Protein AF-A0A1Y1ZP81-F1 (afdb_monomer_lite)

pLDDT: mean 81.14, std 14.6, range [33.56, 95.88]

Secondary structure (DSSP, 8-state):
--HHHHHHHSPPGGGTTT-HHHHHHHHHHHHHHTTTTSHHHHHHHHHHH-TTHHHHHHHHHGGGS-HHHHTT--HHHHHHHHTTBHHHHHHHHTTT-SSHHHHHHHHHHHHHHHHHHT---B-------

Foldseek 3Di:
DPQVVLVVQQDDVVVCPPCVVVSVVSRVVSCVVQVCVPLVNVLVNCVPVPLPVLLVCLVPPLVVPDPVNNVVQALVSNLSSCVQQPQLSVQLVVVVDPGDVVSVVSSVVRVVVCVVVVHGPGDPDPPPD

Sequence (129 aa):
MDIYKLLRSLPSLKNYGKDVDLWIYDFEEVTDLWDIQNPKRRLVFMKECVNYALKEVLKKNLKNIDEEMRKLITVEDYINSIKPRIYPCLRVLEQECENIEEAIKIAEKASRIEEKLKFKIDFIIINKL

Radius of gyration: 18.28 Å; chains: 1; bounding box: 43×36×51 Å

Organism: NCBI:txid1754190

Structure (mmCIF, N/CA/C/O backbone):
data_AF-A0A1Y1ZP81-F1
#
_entry.id   AF-A0A1Y1ZP81-F1
#
loop_
_atom_site.group_PDB
_atom_site.id
_atom_site.type_symbol
_atom_site.label_atom_id
_atom_site.label_alt_id
_atom_site.label_comp_id
_atom_site.label_asym_id
_atom_site.label_entity_id
_atom_site.label_seq_id
_atom_site.pdbx_PDB_ins_code
_atom_site.Cartn_x
_atom_site.Cartn_y
_atom_site.Cartn_z
_atom_site.occupancy
_atom_site.B_iso_or_equiv
_atom_site.auth_seq_id
_atom_site.auth_comp_id
_atom_site.auth_asym_id
_atom_site.auth_atom_id
_atom_site.pdbx_PDB_model_num
ATOM 1 N N . MET A 1 1 ? -4.828 -4.062 -16.695 1.00 83.62 1 MET A N 1
ATOM 2 C CA . MET A 1 1 ? -3.390 -4.072 -17.038 1.00 83.62 1 MET A CA 1
ATOM 3 C C . MET A 1 1 ? -2.841 -5.428 -16.638 1.00 83.62 1 MET A C 1
ATOM 5 O O . MET A 1 1 ? -3.162 -5.871 -15.545 1.00 83.62 1 MET A O 1
ATOM 9 N N . ASP A 1 2 ? -2.095 -6.101 -17.511 1.00 87.19 2 ASP A N 1
ATOM 10 C CA . ASP A 1 2 ? -1.455 -7.382 -17.185 1.00 87.19 2 ASP A CA 1
ATOM 11 C C . ASP A 1 2 ? -0.126 -7.108 -16.471 1.00 87.19 2 ASP A C 1
ATOM 13 O O . ASP A 1 2 ? 0.867 -6.741 -17.104 1.00 87.19 2 ASP A O 1
ATOM 17 N N . ILE A 1 3 ? -0.129 -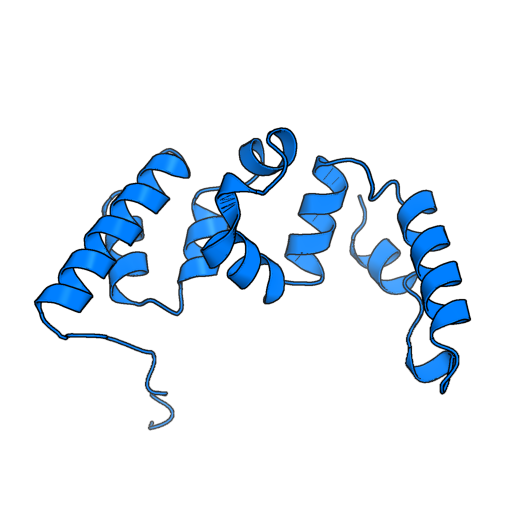7.233 -15.141 1.00 83.38 3 ILE A N 1
ATOM 18 C CA . ILE A 1 3 ? 1.025 -6.871 -14.315 1.00 83.38 3 ILE A CA 1
ATOM 19 C C . ILE A 1 3 ? 2.239 -7.764 -14.587 1.00 83.38 3 ILE A C 1
ATOM 21 O O . ILE A 1 3 ? 3.366 -7.280 -14.593 1.00 83.38 3 ILE A O 1
ATOM 25 N N . TYR A 1 4 ? 2.038 -9.048 -14.883 1.00 84.31 4 TYR A N 1
ATOM 26 C CA . TYR A 1 4 ? 3.143 -9.978 -15.115 1.00 84.31 4 TYR A CA 1
ATOM 27 C C . TYR A 1 4 ? 3.837 -9.738 -16.452 1.00 84.31 4 TYR A C 1
ATOM 29 O O . TYR A 1 4 ? 5.013 -10.077 -16.597 1.00 84.31 4 TYR A O 1
ATOM 37 N N . LYS A 1 5 ? 3.123 -9.196 -17.443 1.00 90.75 5 LYS A N 1
ATOM 38 C CA . LYS A 1 5 ? 3.740 -8.735 -18.693 1.00 90.75 5 LYS A CA 1
ATOM 39 C C . LYS A 1 5 ? 4.524 -7.445 -18.478 1.00 90.75 5 LYS A C 1
ATOM 41 O O . LYS A 1 5 ? 5.678 -7.394 -18.887 1.00 90.75 5 LYS A O 1
ATOM 46 N N . LEU A 1 6 ? 3.950 -6.474 -17.767 1.00 89.44 6 LEU A N 1
ATOM 47 C CA . LEU A 1 6 ? 4.638 -5.231 -17.408 1.00 89.44 6 LEU A CA 1
ATOM 48 C C . LEU A 1 6 ? 5.924 -5.498 -16.612 1.00 89.44 6 LEU A C 1
ATOM 50 O O . LEU A 1 6 ? 6.996 -5.036 -16.992 1.00 89.44 6 LEU A O 1
ATOM 54 N N . LEU A 1 7 ? 5.847 -6.313 -15.559 1.00 85.50 7 LEU A N 1
ATOM 55 C CA . LEU A 1 7 ? 6.999 -6.694 -14.737 1.00 85.50 7 LEU A CA 1
ATOM 56 C C . LEU A 1 7 ? 8.116 -7.354 -15.550 1.00 85.50 7 LEU A C 1
ATOM 58 O O . LEU A 1 7 ? 9.290 -7.132 -15.274 1.00 85.50 7 LEU A O 1
ATOM 62 N N . ARG A 1 8 ? 7.757 -8.151 -16.562 1.00 89.06 8 ARG A N 1
ATOM 63 C CA . ARG A 1 8 ? 8.721 -8.785 -17.471 1.00 89.06 8 ARG A CA 1
ATOM 64 C C . ARG A 1 8 ? 9.322 -7.824 -18.491 1.00 89.06 8 ARG A C 1
ATOM 66 O O . ARG A 1 8 ? 10.405 -8.112 -18.985 1.00 89.06 8 ARG A O 1
ATOM 73 N N . SER A 1 9 ? 8.642 -6.722 -18.802 1.00 91.19 9 SER A N 1
ATOM 74 C CA . SER A 1 9 ? 9.184 -5.670 -19.665 1.00 91.19 9 SER A CA 1
ATOM 7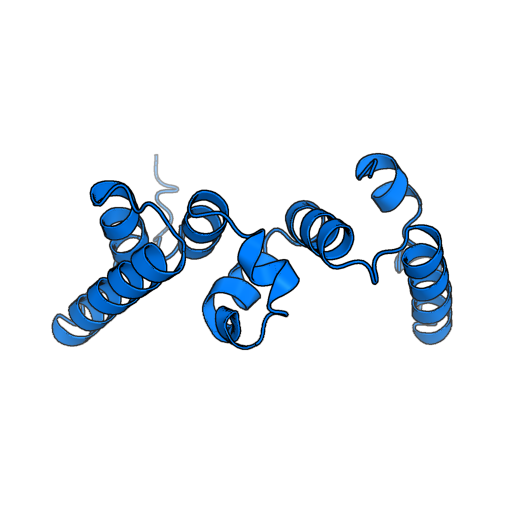5 C C . SER A 1 9 ? 10.075 -4.668 -18.934 1.00 91.19 9 SER A C 1
ATOM 77 O O . SER A 1 9 ? 10.778 -3.925 -19.603 1.00 91.19 9 SER A O 1
ATOM 79 N N . LEU A 1 10 ? 10.073 -4.633 -17.594 1.00 90.62 10 LEU A N 1
ATOM 80 C CA . LEU A 1 10 ? 10.921 -3.700 -16.848 1.00 90.62 10 LEU A CA 1
ATOM 81 C C . LEU A 1 10 ? 12.416 -3.999 -17.069 1.00 90.62 10 LEU A C 1
ATOM 83 O O . LEU A 1 10 ? 12.830 -5.161 -16.958 1.00 90.62 10 LEU A O 1
ATOM 87 N N . PRO A 1 11 ? 13.251 -2.969 -17.294 1.00 91.94 11 PRO A N 1
ATOM 88 C CA . PRO A 1 11 ? 14.686 -3.155 -17.433 1.00 91.94 11 PRO A CA 1
ATOM 89 C C . PRO A 1 11 ? 15.304 -3.615 -16.109 1.00 91.94 11 PRO A C 1
ATOM 91 O O . PRO A 1 11 ? 15.039 -3.074 -15.032 1.00 91.94 11 PRO A O 1
ATOM 94 N N . SER A 1 12 ? 16.173 -4.624 -16.168 1.00 88.31 12 SER A N 1
ATOM 95 C CA . SER A 1 12 ? 16.881 -5.120 -14.986 1.00 88.31 12 SER A CA 1
ATOM 96 C C . SER A 1 12 ? 18.200 -4.379 -14.809 1.00 88.31 12 SER A C 1
ATOM 98 O O . SER A 1 12 ? 19.072 -4.512 -15.661 1.00 88.31 12 SER A O 1
ATOM 100 N N . LEU A 1 13 ? 18.389 -3.682 -13.681 1.00 84.69 13 LEU A N 1
ATOM 101 C CA . LEU A 1 13 ? 19.588 -2.869 -13.406 1.00 84.69 13 LEU A CA 1
ATOM 102 C C . LEU A 1 13 ? 20.910 -3.636 -13.603 1.00 84.69 13 LEU A C 1
ATOM 104 O O . LEU A 1 13 ? 21.899 -3.078 -14.067 1.00 84.69 13 LEU A O 1
ATOM 108 N N . LYS A 1 14 ? 20.920 -4.950 -13.334 1.00 88.94 14 LYS A N 1
ATOM 109 C CA . LYS A 1 14 ? 22.091 -5.821 -13.542 1.00 88.94 14 LYS A CA 1
ATOM 110 C C . LYS A 1 14 ? 22.611 -5.824 -14.989 1.00 88.94 14 LYS A C 1
ATOM 112 O O . LYS A 1 14 ? 23.782 -6.115 -15.198 1.00 88.94 14 LYS A O 1
ATOM 117 N N . ASN A 1 15 ? 21.753 -5.522 -15.965 1.00 90.81 15 ASN A N 1
ATOM 118 C CA . ASN A 1 15 ? 22.097 -5.508 -17.387 1.00 90.81 15 ASN A CA 1
ATOM 119 C C . ASN A 1 15 ? 22.793 -4.203 -17.814 1.00 90.81 15 ASN A C 1
ATOM 121 O O . ASN A 1 15 ? 23.345 -4.154 -18.906 1.00 90.81 15 ASN A O 1
ATOM 125 N N . TYR A 1 16 ? 22.785 -3.174 -16.961 1.00 90.06 16 TYR A N 1
ATOM 126 C CA . TYR A 1 16 ? 23.272 -1.824 -17.274 1.00 90.06 16 TYR A CA 1
ATOM 127 C C . TYR A 1 16 ? 24.583 -1.489 -16.540 1.00 90.06 16 TYR A C 1
ATOM 129 O O . TYR A 1 16 ? 25.207 -0.458 -16.778 1.00 90.06 16 TYR A O 1
ATOM 137 N N . GLY A 1 17 ? 25.057 -2.369 -15.649 1.00 88.00 17 GLY A N 1
ATOM 138 C CA . GLY A 1 17 ? 26.305 -2.168 -14.913 1.00 88.00 17 GLY A CA 1
ATOM 139 C C . GLY A 1 17 ? 26.252 -0.931 -14.010 1.00 88.00 17 GLY A C 1
ATOM 140 O O . GLY A 1 17 ? 25.597 -0.957 -12.972 1.00 88.00 17 GLY A O 1
ATOM 141 N N . LYS A 1 18 ? 26.982 0.129 -14.383 1.00 87.56 18 LYS A N 1
ATOM 142 C CA . LYS A 1 18 ? 26.983 1.430 -13.682 1.00 87.56 18 LYS A CA 1
ATOM 143 C C . LYS A 1 18 ? 26.217 2.524 -14.433 1.00 87.56 18 LYS A C 1
ATOM 145 O O . LYS A 1 18 ? 26.168 3.648 -13.941 1.00 87.56 18 LYS A O 1
ATOM 150 N N . ASP A 1 19 ? 25.667 2.217 -15.604 1.00 93.75 19 ASP A N 1
ATOM 151 C CA . ASP A 1 19 ? 24.954 3.181 -16.434 1.00 93.75 19 ASP A CA 1
ATOM 152 C C . ASP A 1 19 ? 23.508 3.331 -15.948 1.00 93.75 19 ASP A C 1
ATOM 154 O O . ASP A 1 19 ? 22.576 2.675 -16.415 1.00 93.75 19 ASP A O 1
ATOM 158 N N . VAL A 1 20 ? 23.351 4.140 -14.903 1.00 92.44 20 VAL A N 1
ATOM 159 C CA . VAL A 1 20 ? 22.048 4.400 -14.285 1.00 92.44 20 VAL A CA 1
ATOM 160 C C . VAL A 1 20 ? 21.184 5.274 -15.189 1.00 92.44 20 VAL A C 1
ATOM 162 O O . VAL A 1 20 ? 19.974 5.082 -15.211 1.00 92.44 20 VAL A O 1
ATOM 165 N N . ASP A 1 21 ? 21.785 6.182 -15.956 1.00 94.94 21 ASP A N 1
ATOM 166 C CA . ASP A 1 21 ? 21.052 7.106 -16.823 1.00 94.94 21 ASP A CA 1
ATOM 167 C C . ASP A 1 21 ? 20.357 6.353 -17.963 1.00 94.94 21 ASP A C 1
ATOM 169 O O . ASP A 1 21 ? 19.168 6.560 -18.203 1.00 94.94 21 ASP A O 1
ATOM 173 N N . LEU A 1 22 ? 21.051 5.401 -18.598 1.00 94.31 22 LEU A N 1
ATOM 174 C CA . LEU A 1 22 ? 20.442 4.542 -19.614 1.00 94.31 22 LEU A CA 1
ATOM 175 C C . LEU A 1 22 ? 19.358 3.629 -19.023 1.00 94.31 22 LEU A C 1
ATOM 177 O O . LEU A 1 22 ? 18.322 3.409 -19.647 1.00 94.31 22 LEU A O 1
ATOM 181 N N . TRP A 1 23 ? 19.561 3.126 -17.801 1.00 95.50 23 TRP A N 1
ATOM 182 C CA . TR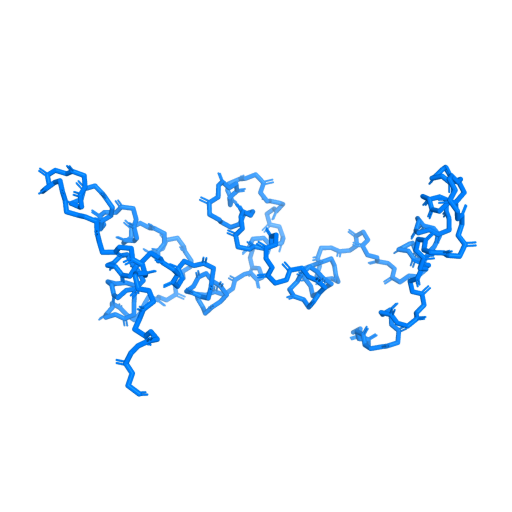P A 1 23 ? 18.525 2.350 -17.116 1.00 95.50 23 TRP A CA 1
ATOM 183 C C . TRP A 1 23 ? 17.275 3.192 -16.822 1.00 95.50 23 TRP A C 1
ATOM 185 O O . TRP A 1 23 ? 16.163 2.689 -16.979 1.00 95.50 23 TRP A O 1
ATOM 195 N N . ILE A 1 24 ? 17.443 4.455 -16.406 1.00 93.62 24 ILE A N 1
ATOM 196 C CA . ILE A 1 24 ? 16.331 5.389 -16.174 1.00 93.62 24 ILE A CA 1
ATOM 197 C C . ILE A 1 24 ? 15.578 5.632 -17.481 1.00 93.62 24 ILE A C 1
ATOM 199 O O . ILE A 1 24 ? 14.358 5.504 -17.485 1.00 93.62 24 ILE A O 1
ATOM 203 N N . TYR A 1 25 ? 16.289 5.907 -18.577 1.00 95.69 25 TYR A N 1
ATOM 204 C CA . TYR A 1 25 ? 15.680 6.128 -19.889 1.00 95.69 25 TYR A CA 1
ATOM 205 C C . TYR A 1 25 ? 14.807 4.937 -20.327 1.00 95.69 25 TYR A C 1
ATOM 207 O O . TYR A 1 25 ? 13.617 5.102 -20.593 1.00 95.69 25 TYR A O 1
ATOM 215 N N . ASP A 1 26 ? 15.352 3.716 -20.304 1.00 94.81 26 ASP A N 1
ATOM 216 C CA . ASP A 1 26 ? 14.602 2.509 -20.681 1.00 94.81 26 ASP A CA 1
ATOM 217 C C . ASP A 1 26 ? 13.433 2.229 -19.719 1.00 94.81 26 ASP A C 1
ATOM 219 O O . ASP A 1 26 ? 12.388 1.701 -20.109 1.00 94.81 26 ASP A O 1
ATOM 223 N N . PHE A 1 27 ? 13.593 2.562 -18.434 1.00 93.25 27 PHE A N 1
ATOM 224 C CA . PHE A 1 27 ? 12.522 2.426 -17.453 1.00 93.25 27 PHE A CA 1
ATOM 225 C C . PHE A 1 27 ? 11.375 3.390 -17.767 1.00 93.25 27 PHE A C 1
ATOM 227 O O . PHE A 1 27 ? 10.217 2.967 -17.762 1.00 93.25 27 PHE A O 1
ATOM 234 N N . GLU A 1 28 ? 11.692 4.649 -18.073 1.00 93.88 28 GLU A N 1
ATOM 235 C CA . GLU A 1 28 ? 10.721 5.671 -18.463 1.00 93.88 28 GLU A CA 1
ATOM 236 C C . GLU A 1 28 ? 9.952 5.249 -19.720 1.00 93.88 28 GLU A C 1
ATOM 238 O O . GLU A 1 28 ? 8.718 5.229 -19.684 1.00 93.88 28 GLU A O 1
ATOM 243 N N . GLU A 1 29 ? 10.641 4.769 -20.763 1.00 95.88 29 GLU A N 1
ATOM 244 C CA . GLU A 1 29 ? 9.994 4.268 -21.985 1.00 95.88 29 GLU A CA 1
ATOM 245 C C . GLU A 1 29 ? 8.989 3.141 -21.697 1.00 95.88 29 GLU A C 1
ATOM 247 O O . GLU A 1 29 ? 7.863 3.147 -22.208 1.00 95.88 29 GLU A O 1
ATOM 252 N N . VAL A 1 30 ? 9.351 2.176 -20.842 1.00 93.75 30 VAL A N 1
ATOM 253 C CA . VAL A 1 30 ? 8.431 1.101 -20.442 1.00 93.75 30 VAL A CA 1
ATOM 254 C C . VAL A 1 30 ? 7.253 1.674 -19.653 1.00 93.75 30 VAL A C 1
ATOM 256 O O . VAL A 1 30 ? 6.106 1.299 -19.902 1.00 93.75 30 VAL A O 1
ATOM 259 N N . THR A 1 31 ? 7.483 2.593 -18.713 1.00 91.50 31 THR A N 1
ATOM 260 C CA . THR A 1 31 ? 6.380 3.183 -17.939 1.00 91.50 31 THR A CA 1
ATOM 261 C C . THR A 1 31 ? 5.405 3.983 -18.799 1.00 91.50 31 THR A C 1
ATOM 263 O O . THR A 1 31 ? 4.196 3.917 -18.554 1.00 91.50 31 THR A O 1
ATOM 266 N N . ASP A 1 32 ? 5.888 4.661 -19.834 1.00 94.06 32 ASP A N 1
ATOM 267 C CA . ASP A 1 32 ? 5.050 5.400 -20.775 1.00 94.06 32 ASP A CA 1
ATOM 268 C C . ASP A 1 32 ? 4.267 4.454 -21.688 1.00 94.06 32 ASP A C 1
ATOM 270 O O . ASP A 1 32 ? 3.052 4.601 -21.834 1.00 94.06 32 ASP A O 1
ATOM 274 N N . LEU A 1 33 ? 4.914 3.408 -22.215 1.00 95.00 33 LEU A N 1
ATOM 275 C CA . LEU A 1 33 ? 4.265 2.391 -23.050 1.00 95.00 33 LEU A CA 1
ATOM 276 C C . LEU A 1 33 ? 3.099 1.696 -22.331 1.00 95.00 33 LEU A C 1
ATOM 278 O O . LEU A 1 33 ? 2.074 1.373 -22.938 1.00 95.00 33 LEU A O 1
ATOM 282 N N . TRP A 1 34 ? 3.234 1.475 -21.0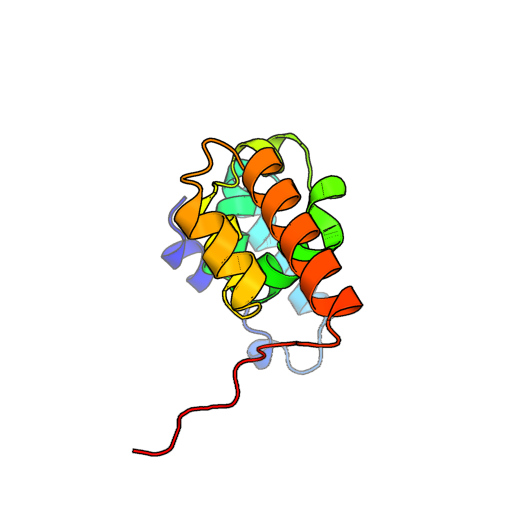24 1.00 93.19 34 TRP A N 1
ATOM 283 C CA . TRP A 1 34 ? 2.182 0.873 -20.207 1.00 93.19 34 TRP A CA 1
ATOM 284 C C . TRP A 1 34 ? 1.179 1.884 -19.632 1.00 93.19 34 TRP A C 1
ATOM 286 O O . TRP A 1 34 ? 0.202 1.469 -18.989 1.00 93.19 34 TRP A O 1
ATOM 296 N N . ASP A 1 35 ? 1.354 3.180 -19.913 1.00 93.25 35 ASP A N 1
ATOM 297 C CA . ASP A 1 35 ? 0.534 4.285 -19.406 1.00 93.25 35 ASP A CA 1
ATOM 298 C C . ASP A 1 35 ? 0.478 4.277 -17.865 1.00 93.25 35 ASP A C 1
ATOM 300 O O . ASP A 1 35 ? -0.573 4.342 -17.227 1.00 93.25 35 ASP A O 1
ATOM 304 N N . ILE A 1 36 ? 1.645 4.139 -17.230 1.00 90.75 36 ILE A N 1
ATOM 305 C CA . ILE A 1 36 ? 1.782 4.143 -15.764 1.00 90.75 36 ILE A CA 1
ATOM 306 C C . ILE A 1 36 ? 1.539 5.538 -15.182 1.00 90.75 36 ILE A C 1
ATOM 308 O O . ILE A 1 36 ? 1.289 5.680 -13.983 1.00 90.75 36 ILE A O 1
ATOM 312 N N . GLN A 1 37 ? 1.527 6.581 -16.014 1.00 86.81 37 GLN A N 1
ATOM 313 C CA . GLN A 1 37 ? 1.096 7.907 -15.586 1.00 86.81 37 GLN A CA 1
ATOM 314 C C . GLN A 1 37 ? -0.403 7.955 -15.241 1.00 86.81 37 GLN A C 1
ATOM 316 O O . GLN A 1 37 ? -0.813 8.771 -14.415 1.00 86.81 37 GLN A O 1
ATOM 321 N N . ASN A 1 38 ? -1.215 7.034 -15.772 1.00 89.38 38 ASN A N 1
ATOM 322 C CA . ASN A 1 38 ? -2.610 6.883 -15.377 1.00 89.38 38 ASN A CA 1
ATOM 323 C C . ASN A 1 38 ? -2.746 6.486 -13.887 1.00 89.38 38 ASN A C 1
ATOM 325 O O . ASN A 1 38 ? -2.245 5.426 -13.499 1.00 89.38 38 ASN A O 1
ATOM 329 N N . PRO A 1 39 ? -3.507 7.234 -13.060 1.00 83.81 39 PRO A N 1
ATOM 330 C CA . PRO A 1 39 ? -3.654 6.980 -11.621 1.00 83.81 39 PRO A CA 1
ATOM 331 C C . PRO A 1 39 ? -4.032 5.539 -11.249 1.00 83.81 39 PRO A C 1
ATOM 333 O O . PRO A 1 39 ? -3.450 4.948 -10.335 1.00 83.81 39 PRO A O 1
ATOM 336 N N . LYS A 1 40 ? -4.972 4.932 -11.989 1.00 85.12 40 LYS A N 1
ATOM 337 C CA . LYS A 1 40 ? -5.438 3.559 -11.732 1.00 85.12 40 LYS A CA 1
ATOM 338 C C . LYS A 1 40 ? -4.338 2.541 -12.005 1.00 85.12 40 LYS A C 1
ATOM 340 O O . LYS A 1 40 ? -4.121 1.634 -11.203 1.00 85.12 40 LYS A O 1
ATOM 345 N N . ARG A 1 41 ? -3.638 2.684 -13.133 1.00 87.88 41 ARG A N 1
ATOM 346 C CA . ARG A 1 41 ? -2.555 1.769 -13.525 1.00 87.88 41 ARG A CA 1
ATOM 347 C C . ARG A 1 41 ? -1.343 1.933 -12.621 1.00 87.88 41 ARG A C 1
ATOM 349 O O . ARG A 1 41 ? -0.795 0.927 -12.176 1.00 87.88 41 ARG A O 1
ATOM 356 N N . ARG A 1 42 ? -1.004 3.176 -12.269 1.00 85.56 42 ARG A N 1
ATOM 357 C CA . ARG A 1 42 ? 0.045 3.500 -11.302 1.00 85.56 42 ARG A CA 1
ATOM 358 C C . ARG A 1 42 ? -0.194 2.807 -9.971 1.00 85.56 42 ARG A C 1
ATOM 360 O O . ARG A 1 42 ? 0.718 2.174 -9.447 1.00 85.56 42 ARG A O 1
ATOM 367 N N . LEU A 1 43 ? -1.420 2.878 -9.444 1.00 79.81 43 LEU A N 1
ATOM 368 C CA . LEU A 1 43 ? -1.764 2.226 -8.182 1.00 79.81 43 LEU A CA 1
ATOM 369 C C . LEU A 1 43 ? -1.591 0.707 -8.248 1.00 79.81 43 LEU A C 1
ATOM 371 O O . LEU A 1 43 ? -0.965 0.137 -7.358 1.00 79.81 43 LEU A O 1
ATOM 375 N N . VAL A 1 44 ? -2.096 0.059 -9.301 1.00 83.00 44 VAL A N 1
ATOM 376 C CA . VAL A 1 44 ? -1.919 -1.391 -9.505 1.00 83.00 44 VAL A CA 1
ATOM 377 C C . VAL A 1 44 ? -0.434 -1.752 -9.573 1.00 83.00 44 VAL A C 1
ATOM 379 O O . VAL A 1 44 ? 0.002 -2.676 -8.895 1.00 83.00 44 VAL A O 1
ATOM 382 N N . PHE A 1 45 ? 0.356 -0.990 -10.331 1.00 83.69 45 PHE A N 1
ATOM 383 C CA . PHE A 1 45 ? 1.800 -1.185 -10.422 1.00 83.69 45 PHE A CA 1
ATOM 384 C C . PHE A 1 45 ? 2.489 -1.063 -9.056 1.00 83.69 45 PHE A C 1
ATOM 386 O O . PHE A 1 45 ? 3.276 -1.928 -8.688 1.00 83.69 45 PHE A O 1
ATOM 393 N N . MET A 1 46 ? 2.162 -0.044 -8.256 1.00 79.19 46 MET A N 1
ATOM 394 C CA . MET A 1 46 ? 2.766 0.126 -6.928 1.00 79.19 46 MET A CA 1
ATOM 395 C C . MET A 1 46 ? 2.373 -0.972 -5.938 1.00 79.19 46 MET A C 1
ATOM 397 O O . MET A 1 46 ? 3.226 -1.398 -5.159 1.00 79.19 46 MET A O 1
ATOM 401 N N . LYS A 1 47 ? 1.113 -1.431 -5.958 1.00 76.19 47 LYS A N 1
ATOM 402 C CA . LYS A 1 47 ? 0.645 -2.522 -5.086 1.00 76.19 47 LYS A CA 1
ATOM 403 C C . LYS A 1 47 ? 1.446 -3.804 -5.315 1.00 76.19 47 LYS A C 1
ATOM 405 O O . LYS A 1 47 ? 1.884 -4.432 -4.355 1.00 76.19 47 LYS A O 1
ATOM 410 N N . GLU A 1 48 ? 1.675 -4.140 -6.579 1.00 76.31 48 GLU A N 1
ATOM 411 C CA . GLU A 1 48 ? 2.305 -5.395 -6.991 1.00 76.31 48 GLU A CA 1
ATOM 412 C C . GLU A 1 48 ? 3.838 -5.337 -6.939 1.00 76.31 48 GLU A C 1
ATOM 414 O O . GLU A 1 48 ? 4.484 -6.219 -6.377 1.00 76.31 48 GLU A O 1
ATOM 419 N N . CYS A 1 49 ? 4.442 -4.278 -7.482 1.00 70.50 49 CYS A N 1
ATOM 420 C CA . CYS A 1 49 ? 5.899 -4.151 -7.563 1.00 70.50 49 CYS A CA 1
ATOM 421 C C . CYS A 1 49 ? 6.528 -3.756 -6.229 1.00 70.50 49 CYS A C 1
ATOM 423 O O . CYS A 1 49 ? 7.701 -4.036 -5.981 1.00 70.50 49 CYS A O 1
ATOM 425 N N . VAL A 1 50 ? 5.780 -3.042 -5.384 1.00 61.50 50 VAL A N 1
ATOM 426 C CA . VAL A 1 50 ? 6.355 -2.338 -4.240 1.00 61.50 50 VAL A CA 1
ATOM 427 C C . VAL A 1 50 ? 5.485 -2.491 -3.004 1.00 61.50 50 VAL A C 1
ATOM 429 O O . VAL A 1 50 ? 5.193 -1.533 -2.289 1.00 61.50 50 VAL A O 1
ATOM 432 N N . ASN A 1 51 ? 5.162 -3.741 -2.678 1.00 58.41 51 ASN A N 1
ATOM 433 C CA . ASN A 1 51 ? 4.440 -4.109 -1.461 1.00 58.41 51 ASN A CA 1
ATOM 434 C C . ASN A 1 51 ? 5.139 -3.614 -0.167 1.00 58.41 51 ASN A C 1
ATOM 436 O O . ASN A 1 51 ? 4.550 -3.676 0.900 1.00 58.41 51 ASN A O 1
ATOM 440 N N . TYR A 1 52 ? 6.382 -3.108 -0.220 1.00 50.56 52 TYR A N 1
ATOM 441 C CA . TYR A 1 52 ? 7.052 -2.410 0.891 1.00 50.56 52 TYR A CA 1
ATOM 442 C C . TYR A 1 52 ? 6.930 -0.872 0.820 1.00 50.56 52 TYR A C 1
ATOM 444 O O . TYR A 1 52 ? 6.635 -0.236 1.831 1.00 50.56 52 TYR A O 1
ATOM 452 N N . ALA A 1 53 ? 7.092 -0.251 -0.356 1.00 50.34 53 ALA A N 1
ATOM 453 C CA . ALA A 1 53 ? 6.984 1.209 -0.482 1.00 50.34 53 ALA A CA 1
ATOM 454 C C . ALA A 1 53 ? 5.536 1.693 -0.428 1.00 50.34 53 ALA A C 1
ATOM 456 O O . ALA A 1 53 ? 5.298 2.757 0.129 1.00 50.34 53 ALA A O 1
ATOM 457 N N . LEU A 1 54 ? 4.563 0.902 -0.898 1.00 57.75 54 LEU A N 1
ATOM 458 C CA . LEU A 1 54 ? 3.147 1.200 -0.685 1.00 57.75 54 LEU A CA 1
ATOM 459 C C . LEU A 1 54 ? 2.851 1.320 0.820 1.00 57.75 54 LEU A C 1
ATOM 461 O O . LEU A 1 54 ? 2.157 2.240 1.235 1.00 57.75 54 LEU A O 1
ATOM 465 N N . LYS A 1 55 ? 3.458 0.468 1.663 1.00 59.75 55 LYS A N 1
ATOM 466 C CA . LYS A 1 55 ? 3.305 0.554 3.127 1.00 59.75 55 LYS A CA 1
ATOM 467 C C . LYS A 1 55 ? 3.860 1.851 3.683 1.00 59.75 55 LYS A C 1
ATOM 469 O O . LYS A 1 55 ? 3.180 2.491 4.475 1.00 59.75 55 LYS A O 1
ATOM 474 N N . GLU A 1 56 ? 5.061 2.249 3.272 1.00 57.25 56 GLU A N 1
ATOM 475 C CA . GLU A 1 56 ? 5.688 3.488 3.745 1.00 57.25 56 GLU A CA 1
ATOM 476 C C . GLU A 1 56 ? 4.974 4.744 3.220 1.00 57.25 56 GLU A C 1
ATOM 478 O O . GLU A 1 56 ? 4.788 5.698 3.975 1.00 57.25 56 GLU A O 1
ATOM 483 N N . VAL A 1 57 ? 4.500 4.726 1.971 1.00 61.66 57 VAL A N 1
ATOM 484 C CA . VAL A 1 57 ? 3.716 5.810 1.357 1.00 61.66 57 VAL A CA 1
ATOM 485 C C . VAL A 1 57 ? 2.362 5.958 2.052 1.00 61.66 57 VAL A C 1
ATOM 487 O O . VAL A 1 57 ? 2.016 7.063 2.469 1.00 61.66 57 VAL A O 1
ATOM 490 N N . LEU A 1 58 ? 1.635 4.860 2.276 1.00 65.25 58 LEU A N 1
ATOM 491 C CA . LEU A 1 58 ? 0.365 4.873 3.010 1.00 65.25 58 LEU A CA 1
ATOM 492 C C . LEU A 1 58 ? 0.551 5.270 4.483 1.00 65.25 58 LEU A C 1
ATOM 494 O O . LEU A 1 58 ? -0.270 5.987 5.047 1.00 65.25 58 LEU A O 1
ATOM 498 N N . LYS A 1 59 ? 1.655 4.850 5.113 1.00 61.34 59 LYS A N 1
ATOM 499 C CA . LYS A 1 59 ? 1.953 5.140 6.523 1.00 61.34 59 LYS A CA 1
ATOM 500 C C . LYS A 1 59 ? 2.355 6.593 6.772 1.00 61.34 59 LYS A C 1
ATOM 502 O O . LYS A 1 59 ? 2.022 7.118 7.831 1.00 61.34 59 LYS A O 1
ATOM 507 N N . LYS A 1 60 ? 3.102 7.223 5.858 1.00 61.09 60 LYS A N 1
ATOM 508 C CA . LYS A 1 60 ? 3.673 8.570 6.063 1.00 61.09 60 LYS A CA 1
ATOM 509 C C . LYS A 1 60 ? 2.965 9.674 5.282 1.00 61.09 60 LYS A C 1
ATOM 511 O O . LYS A 1 60 ? 2.954 10.809 5.739 1.00 61.09 60 LYS A O 1
ATOM 516 N N . ASN A 1 61 ? 2.397 9.361 4.119 1.00 63.12 61 ASN A N 1
ATOM 517 C CA . ASN A 1 61 ? 2.129 10.354 3.078 1.00 63.12 61 ASN A CA 1
ATOM 518 C C . ASN A 1 61 ? 0.766 10.188 2.401 1.00 63.12 61 ASN A C 1
ATOM 520 O O . ASN A 1 61 ? 0.585 10.693 1.301 1.00 63.12 61 ASN A O 1
ATOM 524 N N . LEU A 1 62 ? -0.215 9.539 3.034 1.00 65.25 62 LEU A N 1
ATOM 525 C CA . LEU A 1 62 ? -1.527 9.303 2.412 1.00 65.25 62 LEU A CA 1
ATOM 526 C C . LEU A 1 62 ? -2.235 10.600 1.971 1.00 65.25 62 LEU A C 1
ATOM 528 O O . LEU A 1 62 ? -2.930 10.609 0.963 1.00 65.25 62 LEU A O 1
ATOM 532 N N . LYS A 1 63 ? -1.981 11.716 2.672 1.00 63.12 63 LYS A N 1
ATOM 533 C CA . LYS A 1 63 ? -2.450 13.067 2.304 1.00 63.12 63 LYS A CA 1
ATOM 534 C C . LYS A 1 63 ? -1.744 13.673 1.081 1.00 63.12 63 LYS A C 1
ATOM 536 O O . LYS A 1 63 ? -2.277 14.597 0.486 1.00 63.12 63 LYS A O 1
ATOM 541 N N . ASN A 1 64 ? -0.560 13.170 0.738 1.00 65.69 64 ASN A N 1
ATOM 542 C CA . ASN A 1 64 ? 0.259 13.611 -0.396 1.00 65.69 64 ASN A CA 1
ATOM 543 C C . ASN A 1 64 ? 0.101 12.683 -1.612 1.00 65.69 64 ASN A C 1
ATOM 545 O O . ASN A 1 64 ? 0.758 12.888 -2.631 1.00 65.69 64 ASN A O 1
ATOM 549 N N . ILE A 1 65 ? -0.721 11.635 -1.496 1.00 72.25 65 ILE A N 1
ATOM 550 C CA . ILE A 1 65 ? -1.106 10.798 -2.628 1.00 72.25 65 ILE A CA 1
ATOM 551 C C . ILE A 1 65 ? -2.134 11.574 -3.450 1.00 72.25 65 ILE A C 1
ATOM 553 O O . ILE A 1 65 ? -3.033 12.203 -2.891 1.00 72.25 65 ILE A O 1
ATOM 557 N N . ASP A 1 66 ? -1.994 11.500 -4.771 1.00 75.00 66 ASP A N 1
ATOM 558 C CA . ASP A 1 66 ? -2.965 12.036 -5.719 1.00 75.00 66 ASP A CA 1
ATOM 559 C C . ASP A 1 66 ? -4.401 11.607 -5.362 1.00 75.00 66 ASP A C 1
ATOM 561 O O . ASP A 1 66 ? -4.653 10.458 -4.987 1.00 75.00 66 ASP A O 1
ATOM 565 N N . GLU A 1 67 ? -5.354 12.532 -5.456 1.00 77.69 67 GLU A N 1
ATOM 566 C CA . GLU A 1 67 ? -6.711 12.307 -4.959 1.00 77.69 67 GLU A CA 1
ATOM 567 C C . GLU A 1 67 ? -7.442 11.183 -5.707 1.00 77.69 67 GLU A C 1
ATOM 569 O O . GLU A 1 67 ? -8.166 10.401 -5.084 1.00 77.69 67 GLU A O 1
ATOM 574 N N . GLU A 1 68 ? -7.205 11.035 -7.013 1.00 76.75 68 GLU A N 1
ATOM 575 C CA . GLU A 1 68 ? -7.775 9.938 -7.799 1.00 76.75 68 GLU A CA 1
ATOM 576 C C . GLU A 1 68 ? -7.174 8.595 -7.393 1.00 76.75 68 GLU A C 1
ATOM 578 O O . GLU A 1 68 ? -7.880 7.590 -7.328 1.00 76.75 68 GLU A O 1
ATOM 583 N N . MET A 1 69 ? -5.890 8.568 -7.041 1.00 74.44 69 MET A N 1
ATOM 584 C CA . MET A 1 69 ? -5.267 7.370 -6.482 1.00 74.44 69 MET A CA 1
ATOM 585 C C . MET A 1 69 ? -5.794 7.049 -5.083 1.00 74.44 69 MET A C 1
ATOM 587 O O . MET A 1 69 ? -6.028 5.880 -4.780 1.00 74.44 69 MET A O 1
ATOM 591 N N . ARG A 1 70 ? -6.020 8.065 -4.242 1.00 76.06 70 ARG A N 1
ATOM 592 C CA . ARG A 1 70 ? -6.542 7.899 -2.878 1.00 76.06 70 ARG A CA 1
ATOM 593 C C . ARG A 1 70 ? -7.902 7.213 -2.861 1.00 76.06 70 ARG A C 1
ATOM 595 O O . ARG A 1 70 ? -8.093 6.286 -2.080 1.00 76.06 70 ARG A O 1
ATOM 602 N N . LYS A 1 71 ? -8.796 7.591 -3.780 1.00 79.25 71 LYS A N 1
ATOM 603 C CA . LYS A 1 71 ? -10.126 6.972 -3.953 1.00 79.25 71 LYS A CA 1
ATOM 604 C C . LYS A 1 71 ? -10.079 5.480 -4.296 1.00 79.25 71 LYS A C 1
ATOM 606 O O . LYS A 1 71 ? -11.079 4.787 -4.150 1.00 79.25 71 LYS A O 1
ATOM 611 N N . LEU A 1 72 ? -8.947 4.990 -4.794 1.00 81.62 72 LEU A N 1
ATOM 612 C CA . LEU A 1 72 ? -8.773 3.601 -5.215 1.00 81.62 72 LEU A CA 1
ATOM 613 C C . LEU A 1 72 ? -8.088 2.736 -4.144 1.00 81.62 72 LEU A C 1
ATOM 615 O O . LEU A 1 72 ? -7.945 1.526 -4.339 1.00 81.62 72 LEU A O 1
ATOM 619 N N . ILE A 1 73 ? -7.632 3.338 -3.042 1.00 82.44 73 ILE A N 1
ATOM 620 C CA . ILE A 1 73 ? -7.062 2.605 -1.911 1.00 82.44 73 ILE A CA 1
ATOM 621 C C . ILE A 1 73 ? -8.214 2.094 -1.046 1.00 82.44 73 ILE A C 1
ATOM 623 O O . ILE A 1 73 ? -9.081 2.853 -0.622 1.00 82.44 73 ILE A O 1
ATOM 627 N N . THR A 1 74 ? -8.206 0.796 -0.770 1.00 87.69 74 THR A N 1
ATOM 628 C CA . THR A 1 74 ? -9.200 0.143 0.082 1.00 87.69 74 THR A CA 1
ATOM 629 C C . THR A 1 74 ? -8.749 0.114 1.541 1.00 87.69 74 THR A C 1
ATOM 631 O O . THR A 1 74 ? -7.564 0.258 1.856 1.00 87.69 74 THR A O 1
ATOM 634 N N . VAL A 1 75 ? -9.695 -0.139 2.447 1.00 88.50 75 VAL A N 1
ATOM 635 C CA . VAL A 1 75 ? -9.393 -0.402 3.863 1.00 88.50 75 VAL A CA 1
ATOM 636 C C . VAL A 1 75 ? -8.439 -1.593 4.007 1.00 88.50 75 VAL A C 1
ATOM 638 O O . VAL A 1 75 ? -7.501 -1.528 4.795 1.00 88.50 75 VAL A O 1
ATOM 641 N N . GLU A 1 76 ? -8.599 -2.633 3.187 1.00 88.12 76 GLU A N 1
ATOM 642 C CA . GLU A 1 76 ? -7.723 -3.811 3.188 1.00 88.12 76 GLU A CA 1
ATOM 643 C C . GLU A 1 76 ? -6.279 -3.469 2.782 1.00 88.12 76 GLU A C 1
ATOM 645 O O . GLU A 1 76 ? -5.321 -3.927 3.409 1.00 88.12 76 GLU A O 1
ATOM 650 N N . ASP A 1 77 ? -6.087 -2.609 1.775 1.00 84.75 77 ASP A N 1
ATOM 651 C CA . ASP A 1 77 ? -4.747 -2.130 1.402 1.00 84.75 77 ASP A CA 1
ATOM 652 C C . ASP A 1 77 ? -4.080 -1.389 2.570 1.00 84.75 77 ASP A C 1
ATOM 654 O O . ASP A 1 77 ? -2.891 -1.577 2.847 1.00 84.75 77 ASP A O 1
ATOM 658 N N . TYR A 1 78 ? -4.856 -0.562 3.276 1.00 85.62 78 TYR A N 1
ATOM 659 C CA . TYR A 1 78 ? -4.385 0.172 4.444 1.00 85.62 78 TYR A CA 1
ATOM 660 C C . TYR A 1 78 ? -4.039 -0.762 5.611 1.00 85.62 78 TYR A C 1
ATOM 662 O O . TYR A 1 78 ? -2.955 -0.640 6.183 1.00 85.62 78 TYR A O 1
ATOM 670 N N . ILE A 1 79 ? -4.895 -1.741 5.923 1.00 87.81 79 ILE A N 1
ATOM 671 C CA . ILE A 1 79 ? -4.644 -2.777 6.938 1.00 87.81 79 ILE A CA 1
ATOM 672 C C . ILE A 1 79 ? -3.328 -3.501 6.641 1.00 87.81 79 ILE A C 1
ATOM 674 O O . ILE A 1 79 ? -2.455 -3.593 7.506 1.00 87.81 79 ILE A O 1
ATOM 678 N N . ASN A 1 80 ? -3.128 -3.947 5.399 1.00 84.00 80 ASN A N 1
ATOM 679 C CA . ASN A 1 80 ? -1.892 -4.615 4.986 1.00 84.00 80 ASN A CA 1
ATOM 680 C C . ASN A 1 80 ? -0.653 -3.713 5.117 1.00 84.00 80 ASN A C 1
ATOM 682 O O . ASN A 1 80 ? 0.448 -4.191 5.421 1.00 84.00 80 ASN A O 1
ATOM 686 N N . SER A 1 81 ? -0.839 -2.406 4.941 1.00 80.44 81 SER A N 1
ATOM 687 C CA . SER A 1 81 ? 0.174 -1.373 5.141 1.00 80.44 81 SER A CA 1
ATOM 688 C C . SER A 1 81 ? 0.572 -1.185 6.606 1.00 80.44 81 SER A C 1
ATOM 690 O O . SER A 1 81 ? 1.762 -1.029 6.900 1.00 80.44 81 SER A O 1
ATOM 692 N N . ILE A 1 82 ? -0.390 -1.237 7.527 1.00 82.88 82 ILE A N 1
ATOM 693 C CA . ILE A 1 82 ? -0.156 -1.018 8.959 1.00 82.88 82 ILE A CA 1
ATOM 694 C C . ILE A 1 82 ? -0.006 -2.307 9.765 1.00 82.88 82 ILE A C 1
ATOM 696 O O . ILE A 1 82 ? 0.257 -2.219 10.958 1.00 82.88 82 ILE A O 1
ATOM 700 N N . LYS A 1 83 ? -0.095 -3.484 9.135 1.00 84.81 83 LYS A N 1
ATOM 701 C CA . LYS A 1 83 ? 0.026 -4.809 9.770 1.00 84.81 83 LYS A CA 1
ATOM 702 C C . LYS A 1 83 ? 1.181 -4.954 10.780 1.00 84.81 83 LYS A C 1
ATOM 704 O O . LYS A 1 83 ? 0.969 -5.590 11.808 1.00 84.81 83 LYS A O 1
ATOM 709 N N . PRO A 1 84 ? 2.378 -4.359 10.570 1.00 81.50 84 PRO A N 1
ATOM 710 C CA . PRO A 1 84 ? 3.454 -4.407 11.568 1.00 81.50 84 PRO A CA 1
ATOM 711 C C . PRO A 1 84 ? 3.171 -3.626 12.865 1.00 81.50 84 PRO A C 1
ATOM 713 O O . PRO A 1 84 ? 3.806 -3.890 13.880 1.00 81.50 84 PRO A O 1
ATOM 716 N N . ARG A 1 85 ? 2.248 -2.654 12.842 1.00 83.12 85 ARG A N 1
ATOM 717 C CA . ARG A 1 85 ? 1.789 -1.878 14.005 1.00 83.12 85 ARG A CA 1
ATOM 718 C C . ARG A 1 85 ? 0.614 -2.622 14.635 1.00 83.12 85 ARG A C 1
ATOM 720 O O . ARG A 1 85 ? -0.540 -2.336 14.316 1.00 83.12 85 ARG A O 1
ATOM 727 N N . ILE A 1 86 ? 0.917 -3.595 15.493 1.00 84.75 86 ILE A N 1
ATOM 728 C CA . ILE A 1 86 ? -0.048 -4.614 15.936 1.00 84.75 86 ILE A CA 1
ATOM 729 C C . ILE A 1 86 ? -1.302 -3.987 16.548 1.00 84.75 86 ILE A C 1
ATOM 731 O O . ILE A 1 86 ? -2.406 -4.295 16.104 1.00 84.75 86 ILE A O 1
ATOM 735 N N . TYR A 1 87 ? -1.157 -3.083 17.521 1.00 89.00 87 TYR A N 1
ATOM 736 C CA . TYR A 1 87 ? -2.320 -2.504 18.190 1.00 89.00 87 TYR A CA 1
ATOM 737 C C . TYR A 1 87 ? -3.154 -1.608 17.254 1.00 89.00 87 TYR A C 1
ATOM 739 O O . TYR A 1 87 ? -4.357 -1.842 17.156 1.00 89.00 87 TYR A O 1
ATOM 747 N N . PRO A 1 88 ? -2.580 -0.662 16.484 1.00 90.38 88 PRO A N 1
ATOM 748 C CA . PRO A 1 88 ? -3.333 0.074 15.468 1.00 90.38 88 PRO A CA 1
ATOM 749 C C . PRO A 1 88 ? -4.050 -0.816 14.453 1.00 90.38 88 PRO A C 1
ATOM 751 O O . PRO A 1 88 ? -5.223 -0.584 14.178 1.00 90.38 88 PRO A O 1
ATOM 754 N N . CYS A 1 89 ? -3.375 -1.844 13.931 1.00 90.88 89 CYS A N 1
ATOM 755 C CA . CYS A 1 89 ? -3.962 -2.780 12.977 1.00 90.88 89 CYS A CA 1
ATOM 756 C C . CYS A 1 89 ? -5.143 -3.546 13.588 1.00 90.88 89 CYS A C 1
ATOM 758 O O . CYS A 1 89 ? -6.201 -3.628 12.970 1.00 90.88 89 CYS A O 1
ATOM 760 N N . LEU A 1 90 ? -4.985 -4.059 14.814 1.00 91.50 90 LEU A N 1
ATOM 761 C CA . LEU A 1 90 ? -6.043 -4.758 15.542 1.00 91.50 90 LEU A CA 1
ATOM 762 C C . LEU A 1 90 ? -7.272 -3.865 15.725 1.00 91.50 90 LEU A C 1
ATOM 764 O O . LEU A 1 90 ? -8.386 -4.284 15.432 1.00 91.50 90 LEU A O 1
ATOM 768 N N . ARG A 1 91 ? -7.073 -2.612 16.151 1.00 93.81 91 ARG A N 1
ATOM 769 C CA . ARG A 1 91 ? -8.190 -1.683 16.367 1.00 93.81 91 ARG A CA 1
ATOM 770 C C . ARG A 1 91 ? -8.946 -1.357 15.085 1.00 93.81 91 ARG A C 1
ATOM 772 O O . ARG A 1 91 ? -10.148 -1.151 15.157 1.00 93.81 91 ARG A O 1
ATOM 779 N N . VAL A 1 92 ? -8.269 -1.294 13.939 1.00 93.75 92 VAL A N 1
ATOM 780 C CA . VAL A 1 92 ? -8.933 -1.095 12.641 1.00 93.75 92 VAL A CA 1
ATOM 781 C C . VAL A 1 92 ? -9.754 -2.326 12.254 1.00 93.75 92 VAL A C 1
ATOM 783 O O . VAL A 1 92 ? -10.904 -2.172 11.851 1.00 93.75 92 VAL A O 1
ATOM 786 N N . LEU A 1 93 ? -9.195 -3.529 12.428 1.00 93.19 93 LEU A N 1
ATOM 787 C CA . LEU A 1 93 ? -9.880 -4.797 12.142 1.00 93.19 93 LEU A CA 1
ATOM 788 C C . LEU A 1 93 ? -11.153 -4.979 12.984 1.00 93.19 93 LEU A C 1
ATOM 790 O O . LEU A 1 93 ? -12.172 -5.401 12.457 1.00 93.19 93 LEU A O 1
ATOM 794 N N . GLU A 1 94 ? -11.115 -4.622 14.270 1.00 94.00 94 GLU A N 1
ATOM 795 C CA . GLU A 1 94 ? -12.265 -4.725 15.185 1.00 94.00 94 GLU A CA 1
ATOM 796 C C . GLU A 1 94 ? -13.430 -3.783 14.855 1.00 94.00 94 GLU A C 1
ATOM 798 O O . GLU A 1 94 ? -14.535 -3.983 15.350 1.00 94.00 94 GLU A O 1
ATOM 803 N N . GLN A 1 95 ? -13.174 -2.695 14.129 1.00 91.62 95 GLN A N 1
ATOM 804 C CA . GLN A 1 95 ? -14.150 -1.621 13.920 1.00 91.62 95 GLN A CA 1
ATOM 805 C C . GLN A 1 95 ? -14.864 -1.713 12.569 1.00 91.62 95 GLN A C 1
ATOM 807 O O . GLN A 1 95 ? -15.706 -0.864 12.311 1.00 91.62 95 GLN A O 1
ATOM 812 N N . GLU A 1 96 ? -14.520 -2.700 11.729 1.00 87.56 96 GLU A N 1
ATOM 813 C CA . GLU A 1 96 ? -15.161 -2.944 10.424 1.00 87.56 96 GLU A CA 1
ATOM 814 C C . GLU A 1 96 ? -15.328 -1.656 9.590 1.00 87.56 96 GLU A C 1
ATOM 816 O O . GLU A 1 96 ? -16.406 -1.343 9.096 1.00 87.56 96 GLU A O 1
ATOM 821 N N . CYS A 1 97 ? -14.248 -0.872 9.476 1.00 92.00 97 CYS A N 1
ATOM 822 C CA . CYS A 1 97 ? -14.274 0.461 8.863 1.00 92.00 97 CYS A CA 1
ATOM 823 C C . CYS A 1 97 ? -14.805 0.421 7.420 1.00 92.00 97 CYS A C 1
ATOM 825 O O . CYS A 1 97 ? -14.348 -0.399 6.620 1.00 92.00 97 CYS A O 1
ATOM 827 N N . GL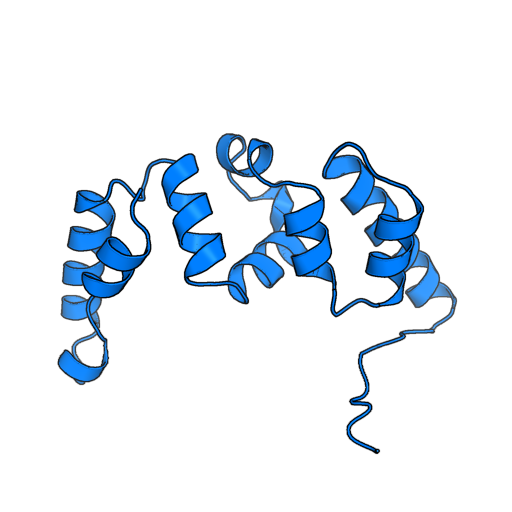U A 1 98 ? -15.675 1.364 7.052 1.00 88.62 98 GLU A N 1
ATOM 828 C CA . GLU A 1 98 ? -16.272 1.411 5.707 1.00 88.62 98 GLU A CA 1
ATOM 829 C C . GLU A 1 98 ? -15.355 2.100 4.687 1.00 88.62 98 GLU A C 1
ATOM 831 O O . GLU A 1 98 ? -15.406 1.828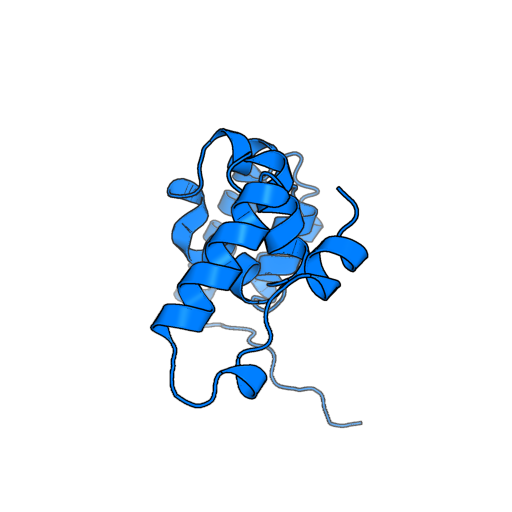 3.485 1.00 88.62 98 GLU A O 1
ATOM 836 N N . ASN A 1 99 ? -14.499 3.007 5.160 1.00 89.00 99 ASN A N 1
ATOM 837 C CA . ASN A 1 99 ? -13.600 3.801 4.329 1.00 89.00 99 ASN A CA 1
ATOM 838 C C . ASN A 1 99 ? -12.227 4.007 4.985 1.00 89.00 99 ASN A C 1
ATOM 840 O O . ASN A 1 99 ? -12.001 3.743 6.170 1.00 89.00 99 ASN A O 1
ATOM 844 N N . ILE A 1 100 ? -11.273 4.468 4.175 1.00 87.00 100 ILE A N 1
ATOM 845 C CA . ILE A 1 100 ? -9.883 4.614 4.600 1.00 87.00 100 ILE A CA 1
ATOM 846 C C . ILE A 1 100 ? -9.694 5.745 5.616 1.00 87.00 100 ILE A C 1
ATOM 848 O O . ILE A 1 100 ? -8.873 5.612 6.522 1.00 87.00 100 ILE A O 1
ATOM 852 N N . GLU A 1 101 ? -10.461 6.833 5.521 1.00 86.50 101 GLU A N 1
ATOM 853 C CA . GLU A 1 101 ? -10.414 7.935 6.483 1.00 86.50 101 GLU A CA 1
ATOM 854 C C . GLU A 1 101 ? -10.772 7.477 7.907 1.00 86.50 101 GLU A C 1
ATOM 856 O O . GLU A 1 101 ? -10.085 7.845 8.868 1.00 86.50 101 GLU A O 1
ATOM 861 N N . GLU A 1 102 ? -11.801 6.642 8.054 1.00 91.94 102 GLU A N 1
ATOM 862 C CA . GLU A 1 102 ? -12.161 6.012 9.327 1.00 91.94 102 GLU A CA 1
ATOM 863 C C . GLU A 1 102 ? -11.037 5.127 9.859 1.00 91.94 102 GLU A C 1
ATOM 865 O O . GLU A 1 102 ? -10.606 5.295 11.008 1.00 91.94 102 GLU A O 1
ATOM 870 N N . ALA A 1 103 ? -10.512 4.243 9.006 1.00 91.69 103 ALA A N 1
ATOM 871 C CA . ALA A 1 103 ? -9.426 3.338 9.360 1.00 91.69 103 ALA A CA 1
ATOM 872 C C . ALA A 1 103 ? -8.183 4.105 9.849 1.00 91.69 103 ALA A C 1
ATOM 874 O O . ALA A 1 103 ? -7.602 3.771 10.886 1.00 91.69 103 ALA A O 1
ATOM 875 N N . ILE A 1 104 ? -7.811 5.193 9.166 1.00 87.81 104 ILE A N 1
ATOM 876 C CA . ILE A 1 104 ? -6.701 6.068 9.565 1.00 87.81 104 ILE A CA 1
ATOM 877 C C . ILE A 1 104 ? -6.971 6.702 10.927 1.00 87.81 104 ILE A C 1
ATOM 879 O O . ILE A 1 104 ? -6.117 6.657 11.815 1.00 87.81 104 ILE A O 1
ATOM 883 N N . LYS A 1 105 ? -8.162 7.275 11.127 1.00 91.44 105 LYS A N 1
ATOM 884 C CA . LYS A 1 105 ? -8.527 7.942 12.383 1.00 91.44 105 LYS A CA 1
ATOM 885 C C . LYS A 1 105 ? -8.453 6.982 13.574 1.00 91.44 105 LYS A C 1
ATOM 887 O O . LYS A 1 105 ? -7.990 7.372 14.653 1.00 91.44 105 LYS A O 1
ATOM 892 N N . ILE A 1 106 ? -8.887 5.737 13.385 1.00 94.00 106 ILE A N 1
ATOM 893 C CA . ILE A 1 106 ? -8.814 4.676 14.395 1.00 94.00 106 ILE A CA 1
ATOM 894 C C . ILE A 1 106 ? -7.360 4.288 14.674 1.00 94.00 106 ILE A C 1
ATOM 896 O O . ILE A 1 106 ? -6.951 4.288 15.839 1.00 94.00 106 ILE A O 1
ATOM 900 N N . ALA A 1 107 ? -6.560 4.041 13.635 1.00 91.00 107 ALA A N 1
ATOM 901 C CA . ALA A 1 107 ? -5.147 3.697 13.775 1.00 91.00 107 ALA A CA 1
ATOM 902 C C . ALA A 1 107 ? -4.338 4.806 14.477 1.00 91.00 107 ALA A C 1
ATOM 904 O O . ALA A 1 107 ? -3.524 4.530 15.360 1.00 91.00 107 ALA A O 1
ATOM 905 N N . GLU A 1 108 ? -4.586 6.077 14.150 1.00 90.12 108 GLU A N 1
ATOM 906 C CA . GLU A 1 108 ? -3.957 7.216 14.826 1.00 90.12 108 GLU A CA 1
ATOM 907 C C . GLU A 1 108 ? -4.376 7.323 16.295 1.00 90.12 108 GLU A C 1
ATOM 909 O O . GLU A 1 108 ? -3.549 7.602 17.167 1.00 90.12 108 GLU A O 1
ATOM 914 N N . LYS A 1 109 ? -5.662 7.096 16.598 1.00 92.44 109 LYS A N 1
ATOM 915 C CA . LYS A 1 109 ? -6.145 7.074 17.984 1.00 92.44 109 LYS A CA 1
ATOM 916 C C . LYS A 1 109 ? -5.463 5.963 18.777 1.00 92.44 109 LYS A C 1
ATOM 918 O O . LYS A 1 109 ? -5.055 6.215 19.908 1.00 92.44 109 LYS A O 1
ATOM 923 N N . ALA A 1 110 ? -5.313 4.781 18.184 1.00 91.69 110 ALA A N 1
ATOM 924 C CA . ALA A 1 110 ? -4.615 3.657 18.789 1.00 91.69 110 ALA A CA 1
ATOM 925 C C . ALA A 1 110 ? -3.144 3.993 19.080 1.00 91.69 110 ALA A C 1
ATOM 927 O O . ALA A 1 110 ? -2.695 3.791 20.204 1.00 91.69 110 ALA A O 1
ATOM 928 N N . SER A 1 111 ? -2.420 4.614 18.146 1.00 88.50 111 SER A N 1
ATOM 929 C CA . SER A 1 111 ? -1.022 4.982 18.409 1.00 88.50 111 SER A CA 1
ATOM 930 C C . SER A 1 111 ? -0.837 6.088 19.439 1.00 88.50 111 SER A C 1
ATOM 932 O O . SER A 1 111 ? 0.097 6.017 20.232 1.00 88.50 111 SER A O 1
ATOM 934 N N . ARG A 1 112 ? -1.759 7.052 19.537 1.00 89.62 112 ARG A N 1
ATOM 935 C CA . ARG A 1 112 ? -1.738 8.010 20.658 1.00 89.62 112 ARG A CA 1
ATOM 936 C C . ARG A 1 112 ? -1.919 7.321 22.017 1.00 89.62 112 ARG A C 1
ATOM 938 O O . ARG A 1 112 ? -1.422 7.822 23.024 1.00 89.62 112 ARG A O 1
ATOM 945 N N . ILE A 1 113 ? -2.650 6.205 22.071 1.00 89.62 113 ILE A N 1
ATOM 946 C CA . ILE A 1 113 ? -2.799 5.396 23.291 1.00 89.62 113 ILE A CA 1
ATOM 947 C C . ILE A 1 113 ? -1.489 4.657 23.595 1.00 89.62 113 ILE A C 1
ATOM 949 O O . ILE A 1 113 ? -1.017 4.746 24.725 1.00 89.62 113 ILE A O 1
ATOM 953 N N . GLU A 1 114 ? -0.875 4.005 22.602 1.00 87.62 114 GLU A N 1
ATOM 954 C CA . GLU A 1 114 ? 0.441 3.351 22.734 1.00 87.62 114 GLU A CA 1
ATOM 955 C C . GLU A 1 114 ? 1.496 4.303 23.313 1.00 87.62 114 GLU A C 1
ATOM 957 O O . GLU A 1 114 ? 2.191 3.970 24.272 1.00 87.62 114 GLU A O 1
ATOM 962 N N . GLU A 1 115 ? 1.570 5.525 22.779 1.00 86.69 115 GLU A N 1
ATOM 963 C CA . GLU A 1 115 ? 2.501 6.560 23.237 1.00 86.69 115 GLU A CA 1
ATOM 964 C C . GLU A 1 115 ? 2.261 6.957 24.696 1.00 86.69 115 GLU A C 1
ATOM 966 O O . GLU A 1 115 ? 3.202 6.994 25.491 1.00 86.69 115 GLU A O 1
ATOM 971 N N . LYS A 1 116 ? 1.002 7.211 25.077 1.00 90.12 116 LYS A N 1
ATOM 972 C CA . LYS A 1 116 ? 0.641 7.577 26.457 1.00 90.12 116 LYS A CA 1
ATOM 973 C C . LYS A 1 116 ? 0.943 6.464 27.453 1.00 90.12 116 LYS A C 1
ATOM 975 O O . LYS A 1 116 ? 1.366 6.747 28.570 1.00 90.12 116 LYS A O 1
ATOM 980 N N . LEU A 1 117 ? 0.726 5.216 27.050 1.00 86.06 117 LEU A N 1
ATOM 981 C CA . LEU A 1 117 ? 0.989 4.043 27.878 1.00 86.06 117 LEU A CA 1
ATOM 982 C C . LEU A 1 117 ? 2.463 3.610 27.846 1.00 86.06 117 LEU A C 1
ATOM 984 O O . LEU A 1 117 ? 2.829 2.690 28.572 1.00 86.06 117 LEU A O 1
ATOM 988 N N . LYS A 1 118 ? 3.309 4.253 27.021 1.00 81.06 118 LYS A N 1
ATOM 989 C CA . LYS A 1 118 ? 4.685 3.814 26.710 1.00 81.06 118 LYS A CA 1
ATOM 990 C C . LYS A 1 118 ? 4.745 2.336 26.312 1.00 81.06 118 LYS A C 1
ATOM 992 O O . LYS A 1 118 ? 5.707 1.633 26.610 1.00 81.06 118 LYS A O 1
ATOM 997 N N . PHE A 1 119 ? 3.698 1.871 25.649 1.00 72.06 119 PHE A N 1
ATOM 998 C CA . PHE A 1 119 ? 3.483 0.478 25.318 1.00 72.06 119 PHE A CA 1
ATOM 999 C C . PHE A 1 119 ? 3.446 0.354 23.802 1.00 72.06 119 PHE A C 1
ATOM 1001 O O . PHE A 1 119 ? 2.510 0.831 23.169 1.00 72.06 119 PHE A O 1
ATOM 1008 N N . LYS A 1 120 ? 4.478 -0.262 23.222 1.00 65.81 120 LYS A N 1
ATOM 1009 C CA . LYS A 1 120 ? 4.515 -0.615 21.802 1.00 65.81 120 LYS A CA 1
ATOM 1010 C C . LYS A 1 120 ? 4.590 -2.124 21.681 1.00 65.81 120 LYS A C 1
ATOM 1012 O O . LYS A 1 120 ? 5.556 -2.729 22.143 1.00 65.81 120 LYS A O 1
ATOM 1017 N N . ILE A 1 121 ? 3.576 -2.718 21.061 1.00 64.75 121 ILE A N 1
ATOM 1018 C CA . ILE A 1 121 ? 3.666 -4.103 20.606 1.00 64.75 121 ILE A CA 1
ATOM 1019 C C . ILE A 1 121 ? 4.250 -4.054 19.196 1.00 64.75 121 ILE A C 1
ATOM 1021 O O . ILE A 1 121 ? 3.521 -3.999 18.206 1.00 64.75 121 ILE A O 1
ATOM 1025 N N . ASP A 1 122 ? 5.575 -4.029 19.116 1.00 58.97 122 ASP A N 1
ATOM 1026 C CA . ASP A 1 122 ? 6.279 -4.258 17.859 1.00 58.97 122 ASP A CA 1
ATOM 1027 C C . ASP A 1 122 ? 6.462 -5.774 17.666 1.00 58.97 122 ASP A C 1
ATOM 1029 O O . ASP A 1 122 ? 6.567 -6.528 18.636 1.00 58.97 122 ASP A O 1
ATOM 1033 N N . PHE A 1 123 ? 6.474 -6.242 16.414 1.00 47.94 123 PHE A N 1
ATOM 1034 C CA . PHE A 1 123 ? 6.668 -7.654 16.070 1.00 47.94 123 PHE A CA 1
ATOM 1035 C C . PHE A 1 123 ? 8.077 -8.119 16.488 1.00 47.94 123 PHE A C 1
ATOM 1037 O O . PHE A 1 123 ? 9.014 -8.110 15.691 1.00 47.94 123 PHE A O 1
ATOM 1044 N N . ILE A 1 124 ? 8.250 -8.533 17.747 1.00 45.56 124 ILE A N 1
ATOM 1045 C CA . ILE A 1 124 ? 9.348 -9.418 18.127 1.00 45.56 124 ILE A CA 1
ATOM 1046 C C . ILE A 1 124 ? 8.978 -10.771 17.545 1.00 45.56 124 ILE A C 1
ATOM 1048 O O . ILE A 1 124 ? 8.032 -11.418 17.982 1.00 45.56 124 ILE A O 1
ATOM 1052 N N . ILE A 1 125 ? 9.725 -11.141 16.513 1.00 41.94 125 ILE A N 1
ATOM 1053 C CA . ILE A 1 125 ? 9.833 -12.475 15.946 1.00 41.94 125 ILE A CA 1
ATOM 1054 C C . ILE A 1 125 ? 9.550 -13.547 17.019 1.00 41.94 125 ILE A C 1
ATOM 1056 O O . ILE A 1 125 ? 10.422 -13.900 17.812 1.00 41.94 125 ILE A O 1
ATOM 1060 N N . ILE A 1 126 ? 8.345 -14.124 17.001 1.00 39.69 126 ILE A N 1
ATOM 1061 C CA . ILE A 1 126 ? 8.135 -15.501 17.453 1.00 39.69 126 ILE A CA 1
ATOM 1062 C C . ILE A 1 126 ? 8.684 -16.386 16.318 1.00 39.69 126 ILE A C 1
ATOM 1064 O O . ILE A 1 126 ? 7.944 -17.009 15.576 1.00 39.69 126 ILE A O 1
ATOM 1068 N N . ASN A 1 127 ? 10.011 -16.378 16.139 1.00 33.56 127 ASN A N 1
ATOM 1069 C CA . ASN A 1 127 ? 10.769 -17.516 15.602 1.00 33.56 127 ASN A CA 1
ATOM 1070 C C . ASN A 1 127 ? 11.418 -18.213 16.797 1.00 33.56 127 ASN A C 1
ATOM 1072 O O . ASN A 1 127 ? 12.637 -18.323 16.913 1.00 33.56 127 ASN A O 1
ATOM 1076 N N . LYS A 1 128 ? 10.571 -18.633 17.728 1.00 37.94 128 LYS A N 1
ATOM 1077 C CA . LYS A 1 128 ? 10.824 -19.782 18.582 1.00 37.94 128 LYS A CA 1
ATOM 1078 C C . LYS A 1 128 ? 9.490 -20.491 18.709 1.00 37.94 128 LYS A C 1
ATOM 1080 O O . LYS A 1 128 ? 8.677 -20.082 19.531 1.00 37.94 128 LYS A O 1
ATOM 1085 N N . LEU A 1 129 ? 9.264 -21.451 17.820 1.00 34.59 129 LEU A N 1
ATOM 1086 C CA . LEU A 1 129 ? 8.959 -22.847 18.132 1.00 34.59 129 LEU A CA 1
ATOM 1087 C C . LEU A 1 129 ? 9.065 -23.662 16.840 1.00 34.59 129 LEU A C 1
ATOM 1089 O O . LEU A 1 129 ? 8.478 -23.224 15.828 1.00 34.59 129 LEU A O 1
#